Protein AF-A0A1W9S103-F1 (afdb_monomer_lite)

Structure (mmCIF, N/CA/C/O backbone):
data_AF-A0A1W9S103-F1
#
_entry.id   AF-A0A1W9S103-F1
#
loop_
_atom_site.group_PDB
_atom_site.id
_atom_site.type_symbol
_atom_site.label_atom_id
_atom_site.label_alt_id
_atom_site.label_comp_id
_atom_site.label_asym_id
_atom_site.label_entity_id
_atom_site.label_seq_id
_atom_site.pdbx_PDB_ins_code
_atom_site.Cartn_x
_atom_site.Cartn_y
_atom_site.Cartn_z
_atom_site.occupancy
_atom_site.B_iso_or_equiv
_atom_site.auth_seq_id
_atom_site.auth_comp_id
_atom_site.auth_asym_id
_atom_site.auth_atom_id
_atom_site.pdbx_PDB_model_num
ATOM 1 N N . MET A 1 1 ? 16.756 9.120 23.559 1.00 45.91 1 MET A N 1
ATOM 2 C CA . MET A 1 1 ? 15.365 9.630 23.546 1.00 45.91 1 MET A CA 1
ATOM 3 C C . MET A 1 1 ? 14.545 8.755 24.489 1.00 45.91 1 MET A C 1
ATOM 5 O O . MET A 1 1 ? 14.342 7.604 24.164 1.00 45.91 1 MET A O 1
ATOM 9 N N . GLY A 1 2 ? 14.109 9.092 25.696 1.00 43.94 2 GLY A N 1
ATOM 10 C CA . GLY A 1 2 ? 14.059 10.312 26.491 1.00 43.94 2 GLY A CA 1
ATOM 11 C C . GLY A 1 2 ? 12.878 10.099 27.448 1.00 43.94 2 GLY A C 1
ATOM 12 O O . GLY A 1 2 ? 11.744 10.370 27.070 1.00 43.94 2 GLY A O 1
ATOM 13 N N . PHE A 1 3 ? 13.138 9.539 28.637 1.00 45.25 3 PHE A N 1
ATOM 14 C CA . PHE A 1 3 ? 12.156 9.069 29.641 1.00 45.25 3 PHE A CA 1
ATOM 15 C C . PHE A 1 3 ? 11.082 10.122 30.010 1.00 45.25 3 PHE A C 1
ATOM 17 O O . PHE A 1 3 ? 9.990 9.783 30.454 1.00 45.25 3 PHE A O 1
ATOM 24 N N . LEU A 1 4 ? 11.368 11.401 29.742 1.00 44.69 4 LEU A N 1
ATOM 25 C CA . LEU A 1 4 ? 10.505 12.557 29.987 1.00 44.69 4 LEU A CA 1
ATOM 26 C C . LEU A 1 4 ? 9.361 12.739 28.966 1.00 44.69 4 LEU A C 1
ATOM 28 O O . LEU A 1 4 ? 8.343 13.324 29.323 1.00 44.69 4 LEU A O 1
ATOM 32 N N . LYS A 1 5 ? 9.447 12.196 27.736 1.00 49.16 5 LYS A N 1
ATOM 33 C CA . LYS A 1 5 ? 8.328 12.268 26.760 1.00 49.16 5 LYS A CA 1
ATOM 34 C C . LYS A 1 5 ? 7.116 11.442 27.226 1.00 49.16 5 LYS A C 1
ATOM 36 O O . LYS A 1 5 ? 5.982 11.764 26.896 1.00 49.16 5 LYS A O 1
ATOM 41 N N . LYS A 1 6 ? 7.365 10.415 28.049 1.00 51.16 6 LYS A N 1
ATOM 42 C CA .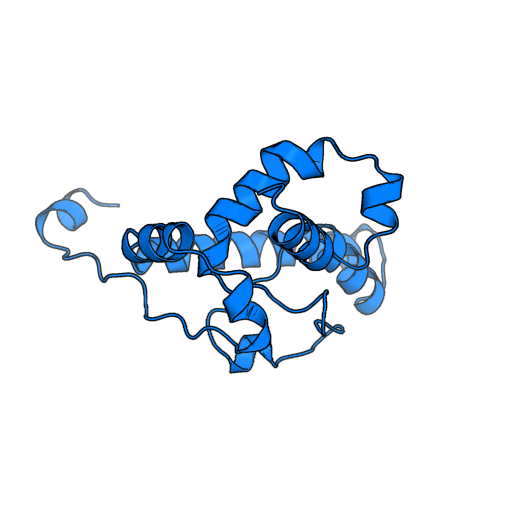 LYS A 1 6 ? 6.365 9.472 28.576 1.00 51.16 6 LYS A CA 1
ATOM 43 C C . LYS A 1 6 ? 5.535 10.033 29.744 1.00 51.16 6 LYS A C 1
ATOM 45 O O . LYS A 1 6 ? 4.508 9.455 30.067 1.00 51.16 6 LYS A O 1
ATOM 50 N N . LEU A 1 7 ? 5.981 11.126 30.375 1.00 48.38 7 LEU A N 1
ATOM 51 C CA . LEU A 1 7 ? 5.346 11.710 31.568 1.00 48.38 7 LEU A CA 1
ATOM 52 C C . LEU A 1 7 ? 4.464 12.936 31.274 1.00 48.38 7 LEU A C 1
ATOM 54 O O . LEU A 1 7 ? 3.566 13.214 32.058 1.00 48.38 7 LEU A O 1
ATOM 58 N N . PHE A 1 8 ? 4.687 13.648 30.162 1.00 55.09 8 PHE A N 1
ATOM 59 C CA . PHE A 1 8 ? 3.996 14.921 29.880 1.00 55.09 8 PHE A CA 1
ATOM 60 C C . PHE A 1 8 ? 3.566 15.130 28.421 1.00 55.09 8 PHE A C 1
ATOM 62 O O . PHE A 1 8 ? 2.962 16.151 28.106 1.00 55.09 8 PHE A O 1
ATOM 69 N N . GLY A 1 9 ? 3.859 14.199 27.510 1.00 54.31 9 GLY A N 1
ATOM 70 C CA . GLY A 1 9 ? 3.374 14.292 26.137 1.00 54.31 9 GLY A CA 1
ATOM 71 C C . GLY A 1 9 ? 2.013 13.626 26.012 1.00 54.31 9 GLY A C 1
ATOM 72 O O . GLY A 1 9 ? 1.948 12.402 25.938 1.00 54.31 9 GLY A O 1
ATOM 73 N N . THR A 1 10 ? 0.928 14.399 25.947 1.00 59.75 10 THR A N 1
ATOM 74 C CA . THR A 1 10 ? -0.302 13.896 25.330 1.00 59.75 10 THR A CA 1
ATOM 75 C C . THR A 1 10 ? 0.042 13.580 23.879 1.00 59.75 10 THR A C 1
ATOM 77 O O . THR A 1 10 ? 0.279 14.479 23.072 1.00 59.75 10 THR A O 1
ATOM 80 N N . SER A 1 11 ? 0.198 12.293 23.559 1.00 79.56 11 SER A N 1
ATOM 81 C CA . SER A 1 11 ? 0.489 11.903 22.184 1.00 79.56 11 SER A CA 1
ATOM 82 C C . SER A 1 11 ? -0.672 12.367 21.315 1.00 79.56 11 SER A C 1
ATOM 84 O O . SER A 1 11 ? -1.829 12.081 21.629 1.00 79.56 11 SER A O 1
ATOM 86 N N . GLN A 1 12 ? -0.381 13.149 20.276 1.00 91.25 12 GLN A N 1
ATOM 87 C CA . GLN A 1 12 ? -1.428 13.613 19.375 1.00 91.25 12 GLN A CA 1
ATOM 88 C C . GLN A 1 12 ? -2.058 12.386 18.707 1.00 91.25 12 GLN A C 1
ATOM 90 O O . GLN A 1 12 ? -1.310 11.506 18.269 1.00 91.25 12 GLN A O 1
ATOM 95 N N . PRO A 1 13 ? -3.396 12.294 18.639 1.00 93.44 13 PRO A N 1
ATOM 96 C CA . PRO A 1 13 ? -4.048 11.178 17.970 1.00 93.44 13 PRO A CA 1
ATOM 97 C C . PRO A 1 13 ? -3.682 11.157 16.484 1.00 93.44 13 PRO A C 1
ATOM 99 O O . PRO A 1 13 ? -3.235 12.167 15.924 1.00 93.44 13 PRO A O 1
ATOM 102 N N . ALA A 1 14 ? -3.874 10.006 15.842 1.00 93.62 14 ALA A N 1
ATOM 103 C CA . ALA A 1 14 ? -3.781 9.908 14.394 1.00 93.62 14 ALA A CA 1
ATOM 104 C C . ALA A 1 14 ? -4.660 10.979 13.718 1.00 93.62 14 ALA A C 1
ATOM 106 O O . ALA A 1 14 ? -5.747 11.304 14.210 1.00 93.62 14 ALA A O 1
ATOM 107 N N . PRO A 1 15 ? -4.203 11.562 12.598 1.00 93.56 15 PRO A N 1
ATOM 108 C CA . PRO A 1 15 ? -4.995 12.549 11.884 1.00 93.56 15 PRO A CA 1
ATOM 109 C C . PRO A 1 15 ? -6.272 11.907 11.331 1.00 93.56 15 PRO A C 1
ATOM 111 O O . PRO A 1 15 ? -6.308 10.712 11.030 1.00 93.56 15 PRO A O 1
ATOM 114 N N . ASN A 1 16 ? -7.315 12.718 11.147 1.00 92.75 16 ASN A N 1
ATOM 115 C CA . ASN A 1 16 ? -8.491 12.276 10.406 1.00 92.75 16 ASN A CA 1
ATOM 116 C C . ASN A 1 16 ? -8.073 11.920 8.972 1.00 92.75 16 ASN A C 1
ATOM 118 O O . ASN A 1 16 ? -7.461 12.742 8.285 1.00 92.75 16 ASN A O 1
ATOM 122 N N . LEU A 1 17 ? -8.392 10.702 8.539 1.00 92.44 17 LEU A N 1
ATOM 123 C CA . LEU A 1 17 ? -8.002 10.192 7.236 1.00 92.44 17 LEU A CA 1
ATOM 124 C C . LEU A 1 17 ? -9.212 10.183 6.295 1.00 92.44 17 LEU A C 1
ATOM 126 O O . LEU A 1 17 ? -10.122 9.372 6.480 1.00 92.44 17 LEU A O 1
ATOM 130 N N . PRO A 1 18 ? -9.254 11.057 5.273 1.00 95.12 18 PRO A N 1
ATOM 131 C CA . PRO A 1 18 ? -10.342 11.030 4.309 1.00 95.12 18 PRO A CA 1
ATOM 132 C C . PRO A 1 18 ? -10.289 9.732 3.495 1.00 95.12 18 PRO A C 1
ATOM 134 O O . PRO A 1 18 ? -9.227 9.329 3.024 1.00 95.12 18 PRO A O 1
ATOM 137 N N . ILE A 1 19 ? -11.438 9.089 3.293 1.00 96.81 19 ILE A N 1
ATOM 138 C CA . ILE A 1 19 ? -11.553 7.874 2.476 1.00 96.81 19 ILE A CA 1
ATOM 139 C C . ILE A 1 19 ? -12.196 8.248 1.141 1.00 96.81 19 ILE A C 1
ATOM 141 O O . ILE A 1 19 ? -13.289 8.820 1.112 1.00 96.81 19 ILE A O 1
ATOM 145 N N . HIS A 1 20 ? -11.515 7.932 0.039 1.00 96.81 20 HIS A N 1
ATOM 146 C CA . HIS A 1 20 ? -12.029 8.158 -1.304 1.00 96.81 20 HIS A CA 1
ATOM 147 C C . HIS A 1 20 ? -13.275 7.283 -1.534 1.00 96.81 20 HIS A C 1
ATOM 149 O O . HIS A 1 20 ? -13.302 6.152 -1.042 1.00 96.81 20 HIS A O 1
ATOM 155 N N . PRO A 1 21 ? -14.316 7.760 -2.247 1.00 95.7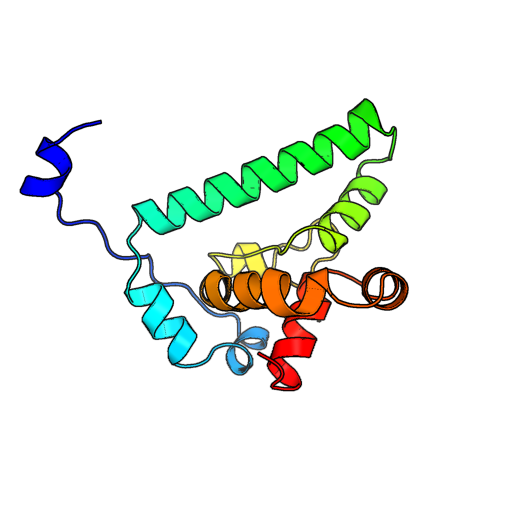5 21 PRO A N 1
ATOM 156 C CA . PRO A 1 21 ? -15.546 6.997 -2.476 1.00 95.75 21 PRO A CA 1
ATOM 157 C C . PRO A 1 21 ? -15.322 5.551 -2.942 1.00 95.75 21 PRO A C 1
ATOM 159 O O . PRO A 1 21 ? -15.905 4.645 -2.352 1.00 95.75 21 PRO A O 1
ATOM 162 N N . ASP A 1 22 ? -14.414 5.336 -3.897 1.00 94.88 22 ASP A N 1
ATOM 163 C CA . ASP A 1 22 ? -14.066 4.007 -4.437 1.00 94.88 22 ASP A CA 1
ATOM 164 C C . ASP A 1 22 ? -13.451 3.045 -3.410 1.00 94.88 22 ASP A C 1
ATOM 166 O O . ASP A 1 22 ? -13.421 1.836 -3.621 1.00 94.88 22 ASP A O 1
ATOM 170 N N . ASP A 1 23 ? -12.924 3.574 -2.305 1.00 96.50 23 ASP A N 1
ATOM 171 C CA . ASP A 1 23 ? -12.231 2.794 -1.282 1.00 96.50 23 ASP A CA 1
ATOM 172 C C . ASP A 1 23 ? -13.113 2.544 -0.050 1.00 96.50 23 ASP A C 1
ATOM 174 O O . ASP A 1 23 ? -12.731 1.776 0.834 1.00 96.50 23 ASP A O 1
ATOM 178 N N . LYS A 1 24 ? -14.314 3.143 0.017 1.00 96.12 24 LYS A N 1
ATOM 179 C CA . LYS A 1 24 ? -15.222 3.009 1.169 1.00 96.12 24 LYS A CA 1
ATOM 180 C C . LYS A 1 24 ? -15.610 1.562 1.445 1.00 96.12 24 LYS A C 1
ATOM 182 O O . LYS A 1 24 ? -15.616 1.153 2.598 1.00 96.12 24 LYS A O 1
ATOM 187 N N . GLU A 1 25 ? -15.897 0.790 0.399 1.00 95.50 25 GLU A N 1
ATOM 188 C CA . GLU A 1 25 ? -16.267 -0.627 0.523 1.00 95.50 25 GLU A CA 1
ATOM 189 C C . GLU A 1 25 ? -15.133 -1.502 1.073 1.00 95.50 25 GLU A C 1
ATOM 191 O O . GLU A 1 25 ? -15.378 -2.583 1.607 1.00 95.50 25 GLU A O 1
ATOM 196 N N . LEU A 1 26 ? -13.885 -1.041 0.952 1.00 96.81 26 LEU A N 1
ATOM 197 C CA . LEU A 1 26 ? -12.733 -1.771 1.456 1.00 96.81 26 LEU A CA 1
ATOM 198 C C . LEU A 1 26 ? -12.584 -1.584 2.962 1.00 96.81 26 LEU A C 1
ATOM 200 O O . LEU A 1 26 ? -12.062 -2.471 3.626 1.00 96.81 26 LEU A O 1
ATOM 204 N N . VAL A 1 27 ? -13.009 -0.453 3.519 1.00 97.38 27 VAL A N 1
ATOM 205 C CA . VAL A 1 27 ? -12.766 -0.115 4.925 1.00 97.38 27 VAL A CA 1
ATOM 206 C C . VAL A 1 27 ? -13.850 -0.723 5.813 1.00 97.38 27 VAL A C 1
ATOM 208 O O . VAL A 1 27 ? -15.042 -0.522 5.605 1.00 97.38 27 VAL A O 1
ATOM 211 N N . LYS A 1 28 ? -13.425 -1.468 6.834 1.00 96.56 28 LYS A N 1
ATOM 212 C CA . LYS A 1 28 ? -14.291 -2.059 7.859 1.00 96.56 28 LYS A CA 1
ATOM 213 C C . LYS A 1 28 ? -14.077 -1.346 9.192 1.00 96.56 28 LYS A C 1
ATOM 215 O O . LYS A 1 28 ? -13.029 -0.756 9.440 1.00 96.56 28 LYS A O 1
ATOM 220 N N . GLU A 1 29 ? -15.027 -1.524 10.104 1.00 96.94 29 GLU A N 1
ATOM 221 C CA . GLU A 1 29 ? -14.961 -1.012 11.482 1.00 96.94 29 GLU A CA 1
ATOM 222 C C . GLU A 1 29 ? -13.660 -1.393 12.212 1.00 96.94 29 GLU A C 1
ATOM 224 O O . GLU A 1 29 ? -13.117 -0.639 13.012 1.00 96.94 29 GLU A O 1
ATOM 229 N N . TYR A 1 30 ? -13.125 -2.579 11.919 1.00 95.69 30 TYR A N 1
ATOM 230 C CA . TYR A 1 30 ? -11.832 -3.007 12.443 1.00 95.69 30 TYR A CA 1
ATOM 231 C C . TYR A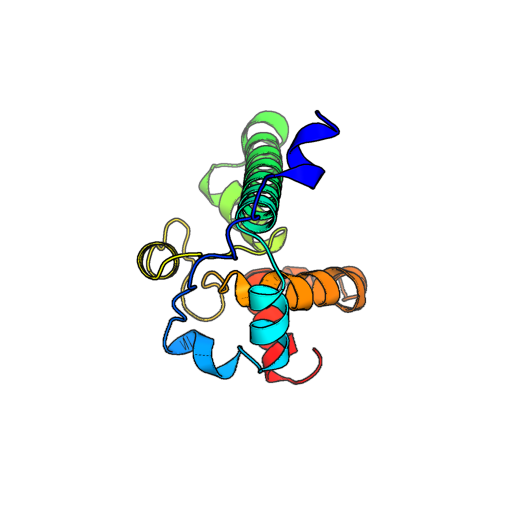 1 30 ? -10.685 -2.060 12.048 1.00 95.69 30 TYR A C 1
ATOM 233 O O . TYR A 1 30 ? -9.858 -1.735 12.895 1.00 95.69 30 TYR A O 1
ATOM 241 N N . ASP A 1 31 ? -10.645 -1.621 10.788 1.00 97.81 31 ASP A N 1
ATOM 242 C CA . ASP A 1 31 ? -9.579 -0.760 10.270 1.00 97.81 31 ASP A CA 1
ATOM 243 C C . ASP A 1 31 ? -9.676 0.643 10.890 1.00 97.81 31 ASP A C 1
ATOM 245 O O . ASP A 1 31 ? -8.661 1.233 11.254 1.00 97.81 31 ASP A O 1
ATOM 249 N N . ILE A 1 32 ? -10.908 1.133 11.084 1.00 96.88 32 ILE A N 1
ATOM 250 C CA . ILE A 1 32 ? -11.204 2.400 11.770 1.00 96.88 32 ILE A CA 1
ATOM 251 C C . ILE A 1 32 ? -10.671 2.365 13.199 1.00 96.88 32 ILE A C 1
ATOM 253 O O . ILE A 1 32 ? -9.835 3.190 13.557 1.00 96.88 32 ILE A O 1
ATOM 257 N N . ARG A 1 33 ? -11.051 1.351 13.983 1.00 97.19 33 ARG A N 1
ATOM 258 C CA . ARG A 1 33 ? -10.578 1.216 15.369 1.00 97.19 33 ARG A CA 1
ATOM 259 C C . ARG A 1 33 ? -9.067 1.047 15.470 1.00 97.19 3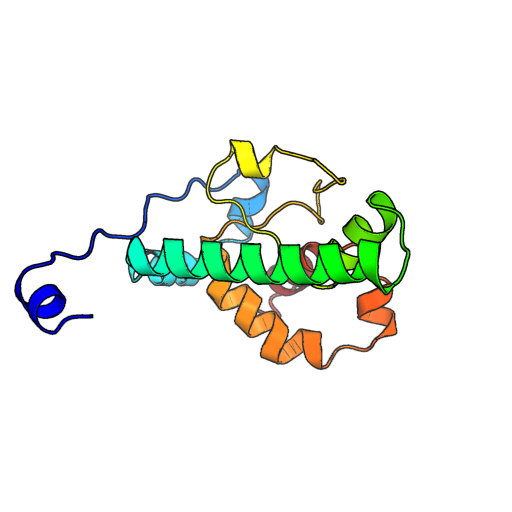3 ARG A C 1
ATOM 261 O O . ARG A 1 33 ? -8.458 1.535 16.419 1.00 97.19 33 ARG A O 1
ATOM 268 N N . TRP A 1 34 ? -8.451 0.351 14.513 1.00 97.06 34 TRP A N 1
ATOM 269 C CA . TRP A 1 34 ? -6.996 0.258 14.458 1.00 97.06 34 TRP A CA 1
ATOM 270 C C . TRP A 1 34 ? -6.368 1.638 14.249 1.00 97.06 34 TRP A C 1
ATOM 272 O O . TRP A 1 34 ? -5.480 2.008 15.011 1.00 97.06 34 TRP A O 1
ATOM 282 N N . TRP A 1 35 ? -6.852 2.422 13.287 1.00 97.00 35 TRP A N 1
ATOM 283 C CA . TRP A 1 35 ? -6.336 3.766 13.031 1.00 97.00 35 TRP A CA 1
ATOM 284 C C . TRP A 1 35 ? -6.540 4.720 14.208 1.00 97.00 35 TRP A C 1
ATOM 286 O O . TRP A 1 35 ? -5.612 5.425 14.592 1.00 97.00 35 TRP A O 1
ATOM 296 N N . GLU A 1 36 ? -7.715 4.696 14.834 1.00 95.44 36 GLU A N 1
ATOM 297 C CA . GLU A 1 36 ? -8.021 5.497 16.027 1.00 95.44 36 GLU A CA 1
ATOM 298 C C . GLU A 1 36 ? -7.138 5.144 17.230 1.00 95.44 36 GLU A C 1
ATOM 300 O O . GLU A 1 36 ? -6.927 5.978 18.109 1.00 95.44 36 GLU A O 1
ATOM 305 N N . SER A 1 37 ? -6.592 3.925 17.267 1.00 95.94 37 SER A N 1
ATOM 306 C CA . SER A 1 37 ? -5.642 3.513 18.303 1.00 95.94 37 SER A CA 1
ATOM 307 C C . SER A 1 37 ? -4.227 4.069 18.104 1.00 95.94 37 SER A C 1
ATOM 309 O O . SER A 1 37 ? -3.404 3.969 19.016 1.00 95.94 37 SER A O 1
ATOM 311 N N . LEU A 1 38 ? -3.930 4.643 16.933 1.00 95.81 38 LEU A N 1
ATOM 312 C CA . LEU A 1 38 ? -2.611 5.170 16.597 1.00 95.81 38 LEU A CA 1
ATOM 313 C C . LEU A 1 38 ? -2.434 6.622 17.034 1.00 95.81 38 LEU A C 1
ATOM 315 O O . LEU A 1 38 ? -3.374 7.410 17.159 1.00 95.81 38 LEU A O 1
ATOM 319 N N . THR A 1 39 ? -1.170 6.999 17.173 1.00 95.62 39 THR A N 1
ATOM 320 C CA . THR A 1 39 ? -0.753 8.383 17.373 1.00 95.62 39 THR A CA 1
ATOM 321 C C . THR A 1 39 ? -0.207 8.989 16.081 1.00 95.62 39 THR A C 1
ATOM 323 O O . THR A 1 39 ? 0.159 8.284 15.136 1.00 95.62 39 THR A O 1
ATOM 326 N N . LEU A 1 40 ? -0.100 10.317 16.028 1.00 94.00 40 LEU A N 1
ATOM 327 C CA . LEU A 1 40 ? 0.547 11.014 14.917 1.00 94.00 40 LEU A CA 1
ATOM 328 C C . LEU A 1 40 ? 2.005 10.565 14.729 1.00 94.00 40 LEU A C 1
ATOM 330 O O . LEU A 1 40 ? 2.476 10.484 13.596 1.00 94.00 40 LEU A O 1
ATOM 334 N N . ASP A 1 41 ? 2.717 10.276 15.821 1.00 94.75 41 ASP A N 1
ATOM 335 C CA . ASP A 1 41 ? 4.100 9.792 15.763 1.00 94.75 41 ASP A CA 1
ATOM 336 C C . ASP A 1 41 ? 4.169 8.392 15.126 1.00 94.75 41 ASP A C 1
ATOM 338 O O . ASP A 1 41 ? 5.043 8.159 14.290 1.00 94.75 41 ASP A O 1
ATOM 342 N N . ASP A 1 42 ? 3.216 7.500 15.429 1.00 94.94 42 ASP A N 1
ATOM 343 C CA . ASP A 1 42 ? 3.115 6.186 14.771 1.00 94.94 42 ASP A CA 1
ATOM 344 C C . ASP A 1 42 ? 2.857 6.343 13.268 1.00 94.94 42 ASP A C 1
ATOM 346 O O . ASP A 1 42 ? 3.523 5.717 12.443 1.00 94.94 42 ASP A O 1
ATOM 350 N N . CYS A 1 43 ? 1.933 7.237 12.899 1.00 94.81 43 CYS A N 1
ATOM 351 C CA . CYS A 1 43 ? 1.603 7.513 11.500 1.00 94.81 43 CYS A CA 1
ATOM 352 C C . CYS A 1 43 ? 2.822 8.028 10.720 1.00 94.81 43 CYS A C 1
ATOM 354 O O . CYS A 1 43 ? 3.110 7.539 9.628 1.00 94.81 43 CYS A O 1
ATOM 356 N N . LYS A 1 44 ? 3.579 8.969 11.301 1.00 94.50 44 LYS A N 1
ATOM 357 C CA . LYS A 1 44 ? 4.819 9.492 10.706 1.00 94.50 44 LYS A CA 1
ATOM 358 C C . LYS A 1 44 ? 5.888 8.414 10.570 1.00 94.50 44 LYS A C 1
ATOM 360 O O . LYS A 1 44 ? 6.571 8.366 9.551 1.00 94.50 44 LYS A O 1
ATOM 365 N N . ALA A 1 45 ? 6.033 7.550 11.575 1.00 95.38 45 ALA A N 1
ATOM 366 C CA . ALA A 1 45 ? 6.992 6.453 11.528 1.00 95.38 45 ALA A CA 1
ATOM 367 C C . ALA A 1 45 ? 6.655 5.459 10.405 1.00 95.38 45 ALA A C 1
ATOM 369 O O . ALA A 1 45 ? 7.548 5.051 9.661 1.00 95.38 45 ALA A O 1
ATOM 370 N N . PHE A 1 46 ? 5.374 5.119 10.235 1.00 95.44 46 PHE A N 1
ATOM 371 C CA . PHE A 1 46 ? 4.909 4.273 9.137 1.00 95.44 46 PHE A CA 1
ATOM 372 C C . PHE A 1 46 ? 5.168 4.890 7.765 1.00 95.44 46 PHE A C 1
ATOM 374 O O . PHE A 1 46 ? 5.721 4.215 6.899 1.00 95.44 46 PHE A O 1
ATOM 381 N N . GLU A 1 47 ? 4.817 6.162 7.580 1.00 94.25 47 GLU A N 1
ATOM 382 C CA . GLU A 1 47 ? 5.048 6.866 6.317 1.00 94.25 47 GLU A CA 1
ATOM 383 C C . GLU A 1 47 ? 6.540 6.965 5.986 1.00 94.25 47 GLU A C 1
ATOM 385 O O . GLU A 1 47 ? 6.953 6.690 4.859 1.00 94.25 47 GLU A O 1
ATOM 390 N N . GLN A 1 48 ? 7.374 7.292 6.975 1.00 95.75 48 GLN A N 1
ATOM 391 C CA . GLN A 1 48 ? 8.819 7.353 6.789 1.00 95.75 48 GLN A CA 1
ATOM 392 C C . GLN A 1 48 ? 9.397 5.989 6.398 1.00 95.75 48 GLN A C 1
ATOM 394 O O . GLN A 1 48 ? 10.209 5.916 5.476 1.00 95.75 48 GLN A O 1
ATOM 399 N N . GLN A 1 49 ? 8.986 4.914 7.074 1.00 95.69 49 GLN A N 1
ATOM 400 C CA . GLN A 1 49 ? 9.456 3.565 6.767 1.00 95.69 49 GLN A CA 1
ATOM 401 C C . GLN A 1 49 ? 9.081 3.148 5.340 1.00 95.69 49 GLN A C 1
ATOM 403 O O . GLN A 1 49 ? 9.940 2.644 4.613 1.00 95.69 49 GLN A O 1
ATOM 408 N N . ASP A 1 50 ? 7.829 3.376 4.936 1.00 94.81 50 ASP A N 1
ATOM 409 C CA . ASP A 1 50 ? 7.350 3.031 3.597 1.00 94.81 50 ASP A CA 1
ATOM 410 C C . ASP A 1 50 ? 8.108 3.825 2.524 1.00 94.81 50 ASP A C 1
ATOM 412 O O . ASP A 1 50 ? 8.617 3.236 1.570 1.00 94.81 50 ASP A O 1
ATOM 416 N N . ASN A 1 51 ? 8.268 5.139 2.716 1.00 94.12 51 ASN A N 1
ATOM 417 C CA . ASN A 1 51 ? 8.979 6.005 1.774 1.00 94.12 51 ASN A CA 1
ATOM 418 C C . ASN A 1 51 ? 10.455 5.612 1.626 1.00 94.12 51 ASN A C 1
ATOM 420 O O . ASN A 1 51 ? 10.968 5.561 0.508 1.00 94.12 51 ASN A O 1
ATOM 424 N N . VAL A 1 52 ? 11.142 5.305 2.732 1.00 97.38 52 VAL A N 1
ATOM 425 C CA . VAL A 1 52 ? 12.549 4.873 2.698 1.00 97.38 52 VAL A CA 1
ATOM 426 C C . VAL A 1 52 ? 12.689 3.534 1.977 1.00 97.38 52 VAL A C 1
ATOM 428 O O . VAL A 1 52 ? 13.549 3.407 1.110 1.00 97.38 52 VAL A O 1
ATOM 431 N N . ALA A 1 53 ? 11.841 2.549 2.290 1.00 95.94 53 ALA A N 1
ATOM 432 C CA . ALA A 1 53 ? 11.892 1.237 1.645 1.00 95.94 53 ALA A CA 1
ATOM 433 C C . ALA A 1 53 ? 11.607 1.327 0.136 1.00 95.94 53 ALA A C 1
ATOM 435 O O . ALA A 1 53 ? 12.317 0.725 -0.673 1.00 95.94 53 ALA A O 1
ATOM 436 N N . GLN A 1 54 ? 10.606 2.124 -0.248 1.00 95.31 54 GLN A N 1
ATOM 437 C CA . GLN A 1 54 ? 10.249 2.335 -1.648 1.00 95.31 54 GLN A CA 1
ATOM 438 C C . GLN A 1 54 ? 11.356 3.062 -2.416 1.00 95.31 54 GLN A C 1
ATOM 440 O O . GLN A 1 54 ? 11.721 2.627 -3.508 1.00 95.31 54 GLN A O 1
ATOM 445 N N . MET A 1 55 ? 11.918 4.131 -1.842 1.00 95.81 55 MET A N 1
ATOM 446 C CA . MET A 1 55 ? 13.020 4.875 -2.454 1.00 95.81 55 MET A CA 1
ATOM 447 C C . MET A 1 55 ? 14.265 3.999 -2.604 1.00 95.81 55 MET A C 1
ATOM 449 O O . MET A 1 55 ? 14.861 3.977 -3.675 1.00 95.81 55 MET A O 1
ATOM 453 N N . ALA A 1 56 ? 14.624 3.230 -1.572 1.00 97.88 56 ALA A N 1
ATOM 454 C CA . ALA A 1 56 ? 15.778 2.338 -1.618 1.00 97.88 56 ALA A CA 1
ATOM 455 C C . ALA A 1 56 ? 15.646 1.294 -2.738 1.00 97.88 56 ALA A C 1
ATOM 457 O O . ALA A 1 56 ? 16.582 1.102 -3.512 1.00 97.88 56 ALA A O 1
ATOM 458 N N . LEU A 1 57 ? 14.474 0.658 -2.877 1.00 97.06 57 LEU A N 1
ATOM 459 C CA . LEU A 1 57 ? 14.249 -0.283 -3.976 1.00 97.06 57 LEU A CA 1
ATOM 460 C C . LEU A 1 57 ? 14.263 0.422 -5.339 1.00 97.06 57 LEU A C 1
ATOM 462 O O . LEU A 1 57 ? 14.826 -0.113 -6.290 1.00 97.06 57 LEU A O 1
ATOM 466 N N . PHE A 1 58 ? 13.666 1.609 -5.450 1.00 96.38 58 PHE A N 1
ATOM 467 C CA . PHE A 1 58 ? 13.673 2.370 -6.698 1.00 96.38 58 PHE A CA 1
ATOM 468 C C . PHE A 1 58 ? 15.095 2.733 -7.142 1.00 96.38 58 PHE A C 1
ATOM 470 O O . PHE A 1 58 ? 15.450 2.492 -8.293 1.00 96.38 58 PHE A O 1
ATOM 477 N N . MET A 1 59 ? 15.913 3.258 -6.224 1.00 97.81 59 MET A N 1
ATOM 478 C CA . MET A 1 59 ? 17.314 3.590 -6.487 1.00 97.81 59 MET A CA 1
ATOM 479 C C . MET A 1 59 ? 18.098 2.354 -6.910 1.00 97.81 59 MET A C 1
ATOM 481 O O . MET A 1 59 ? 18.743 2.392 -7.950 1.00 97.81 59 MET A O 1
ATOM 485 N N . LYS A 1 60 ? 17.959 1.231 -6.193 1.00 98.19 60 LYS A N 1
ATOM 486 C CA . LYS A 1 60 ? 18.588 -0.037 -6.582 1.00 98.19 60 LYS A CA 1
ATOM 487 C C . LYS A 1 60 ? 18.226 -0.437 -8.019 1.00 98.19 60 LYS A C 1
ATOM 489 O O . LYS A 1 60 ? 19.102 -0.758 -8.815 1.00 98.19 60 LYS A O 1
ATOM 494 N N . LEU A 1 61 ? 16.938 -0.399 -8.364 1.00 97.75 61 LEU A N 1
ATOM 495 C CA . LEU A 1 61 ? 16.460 -0.795 -9.691 1.00 97.75 61 LEU A CA 1
ATOM 496 C C . LEU A 1 61 ? 17.040 0.088 -10.809 1.00 97.75 61 LEU A C 1
ATOM 498 O O . LEU A 1 61 ? 17.323 -0.414 -11.893 1.00 97.75 61 LEU A O 1
ATOM 502 N N . VAL A 1 62 ? 17.205 1.389 -10.563 1.00 97.62 62 VAL A N 1
ATOM 503 C CA . VAL A 1 62 ? 17.713 2.338 -11.565 1.00 97.62 62 VAL A CA 1
ATOM 504 C C . VAL A 1 62 ? 19.241 2.343 -11.625 1.00 97.62 62 VAL A C 1
ATOM 506 O O . VAL A 1 62 ? 19.813 2.249 -12.707 1.00 97.62 62 VAL A O 1
ATOM 509 N N . GLU A 1 63 ? 19.901 2.478 -10.478 1.00 97.94 63 GLU A N 1
ATOM 510 C CA . GLU A 1 63 ? 21.341 2.734 -10.380 1.00 97.94 63 GLU A CA 1
ATOM 511 C C . GLU A 1 63 ? 22.170 1.447 -10.424 1.00 97.94 63 GLU A C 1
ATOM 513 O O . GLU A 1 63 ? 23.234 1.434 -11.039 1.00 97.94 63 GLU A O 1
ATOM 518 N N . GLU A 1 64 ? 21.686 0.362 -9.809 1.00 97.06 64 GLU A N 1
ATOM 519 C CA . GLU A 1 64 ? 22.413 -0.913 -9.745 1.00 97.06 64 GLU A CA 1
ATOM 520 C C . GLU A 1 64 ? 21.942 -1.896 -10.821 1.00 97.06 64 GLU A C 1
ATOM 522 O O . GLU A 1 64 ? 22.761 -2.476 -11.531 1.00 97.06 64 GLU A O 1
ATOM 527 N N . ASP A 1 65 ? 20.624 -2.075 -10.969 1.00 97.62 65 ASP A N 1
ATOM 528 C CA . ASP A 1 65 ? 20.059 -3.048 -11.915 1.00 97.62 65 ASP A CA 1
ATOM 529 C C . ASP A 1 65 ? 19.908 -2.471 -13.346 1.00 97.62 65 ASP A C 1
ATOM 531 O O . AS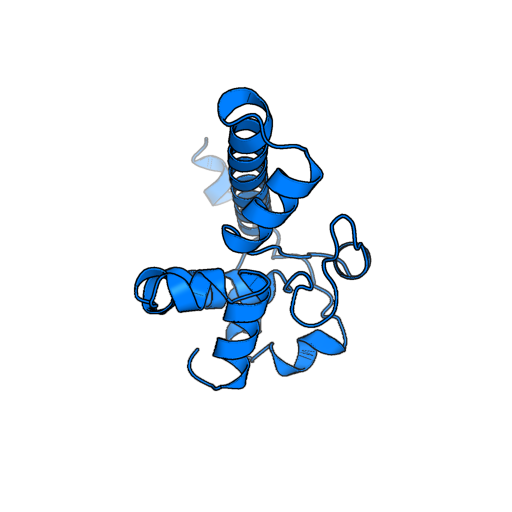P A 1 65 ? 19.608 -3.209 -14.287 1.00 97.62 65 ASP A O 1
ATOM 535 N N . GLY A 1 66 ? 20.125 -1.160 -13.531 1.00 97.75 66 GLY A N 1
ATOM 536 C CA . GLY A 1 66 ? 20.160 -0.493 -14.839 1.00 97.75 66 GLY A CA 1
ATOM 537 C C . GLY A 1 66 ? 18.803 -0.319 -15.533 1.00 97.75 66 GLY A C 1
ATOM 538 O O . GLY A 1 66 ? 18.758 -0.097 -16.746 1.00 97.75 66 GLY A O 1
ATOM 539 N N . PHE A 1 67 ? 17.684 -0.432 -14.809 1.00 97.69 67 PHE A N 1
ATOM 540 C CA . PHE A 1 67 ? 16.354 -0.219 -15.384 1.00 97.69 67 PHE A CA 1
ATOM 541 C C . PHE A 1 67 ? 16.072 1.266 -15.653 1.00 97.69 67 PHE A C 1
ATOM 543 O O . PHE A 1 67 ? 16.549 2.158 -14.951 1.00 97.69 67 PHE A O 1
ATOM 550 N N . SER A 1 68 ? 15.210 1.545 -16.639 1.00 96.19 68 SER A N 1
ATOM 551 C CA . SER A 1 68 ? 14.646 2.892 -16.789 1.00 96.19 68 SER A CA 1
ATOM 552 C C . SER A 1 68 ? 13.770 3.240 -15.581 1.00 96.19 68 SER A C 1
ATOM 554 O O . SER A 1 68 ? 13.248 2.356 -14.896 1.00 96.19 68 SER A O 1
ATOM 556 N N . LYS A 1 69 ? 13.549 4.536 -15.336 1.00 92.88 69 LYS A N 1
ATOM 557 C CA . LYS A 1 69 ? 12.694 5.000 -14.232 1.00 92.88 69 LYS A CA 1
ATOM 558 C C . LYS A 1 69 ? 11.273 4.440 -14.332 1.00 92.88 69 LYS A C 1
ATOM 560 O O . LYS A 1 69 ? 10.675 4.085 -13.321 1.00 92.88 69 LYS A O 1
ATOM 565 N N . GLU A 1 70 ? 10.743 4.321 -15.544 1.00 91.50 70 GLU A N 1
ATOM 566 C CA . GLU A 1 70 ? 9.407 3.793 -15.821 1.00 91.50 70 GLU A CA 1
ATOM 567 C C . GLU A 1 70 ? 9.317 2.294 -15.512 1.00 91.50 70 GLU A C 1
ATOM 569 O O . GLU A 1 70 ? 8.335 1.835 -14.926 1.00 91.50 70 GLU A O 1
ATOM 574 N N . GLU A 1 71 ? 10.340 1.520 -15.877 1.00 92.88 71 GLU A N 1
ATOM 575 C CA . GLU A 1 71 ? 10.394 0.085 -15.587 1.00 92.88 71 GLU A CA 1
ATOM 576 C C . GLU A 1 71 ? 10.630 -0.180 -14.092 1.00 92.88 71 GLU A C 1
ATOM 578 O O . GLU A 1 71 ? 9.950 -1.016 -13.489 1.00 92.88 71 GLU A O 1
ATOM 583 N N . ALA A 1 72 ? 11.513 0.595 -13.457 1.00 94.38 72 ALA A N 1
ATOM 584 C CA . ALA A 1 72 ? 11.726 0.560 -12.014 1.00 94.38 72 ALA A CA 1
ATOM 585 C C . ALA A 1 72 ? 10.430 0.870 -11.247 1.00 94.38 72 ALA A C 1
ATOM 587 O O . ALA A 1 72 ? 10.065 0.147 -10.320 1.00 94.38 72 ALA A O 1
ATOM 588 N N . ALA A 1 73 ? 9.673 1.879 -11.682 1.00 91.06 73 ALA A N 1
ATOM 589 C CA . ALA A 1 73 ? 8.365 2.206 -11.129 1.00 91.06 73 ALA A CA 1
ATOM 590 C C . ALA A 1 73 ? 7.357 1.050 -11.244 1.00 91.06 73 ALA A C 1
ATOM 592 O O . ALA A 1 73 ? 6.668 0.729 -10.275 1.00 91.06 73 ALA A O 1
ATOM 593 N N . LYS A 1 74 ? 7.271 0.383 -12.403 1.00 90.75 74 LYS A N 1
ATOM 594 C CA . LYS A 1 74 ? 6.400 -0.796 -12.577 1.00 90.75 74 LYS A CA 1
ATOM 595 C C . LYS A 1 74 ? 6.769 -1.920 -11.608 1.00 90.75 74 LYS A C 1
ATOM 597 O O . LYS A 1 74 ? 5.886 -2.493 -10.973 1.00 90.75 74 LYS A O 1
ATOM 602 N N . ARG A 1 75 ? 8.062 -2.204 -11.446 1.00 92.19 75 ARG A N 1
ATOM 603 C CA . ARG A 1 75 ? 8.565 -3.234 -10.518 1.00 92.19 75 ARG A CA 1
ATOM 604 C C . ARG A 1 75 ? 8.325 -2.872 -9.058 1.00 92.19 75 ARG A C 1
ATOM 606 O O . ARG A 1 75 ? 7.950 -3.730 -8.257 1.00 92.19 75 ARG A O 1
ATOM 613 N N . LEU A 1 76 ? 8.474 -1.594 -8.724 1.00 93.12 76 LEU A N 1
ATOM 614 C CA . LEU A 1 76 ? 8.205 -1.074 -7.393 1.00 93.12 76 LEU A CA 1
ATOM 615 C C . LEU A 1 76 ? 6.735 -1.285 -6.998 1.00 93.12 76 LEU A C 1
ATOM 617 O O . LEU A 1 76 ? 6.472 -1.792 -5.908 1.00 93.12 76 LEU A O 1
ATOM 621 N N . ARG A 1 77 ? 5.787 -1.007 -7.908 1.00 92.12 77 ARG A N 1
ATOM 622 C CA . ARG A 1 77 ? 4.341 -1.243 -7.704 1.00 92.12 77 ARG A CA 1
ATOM 623 C C . ARG A 1 77 ? 3.978 -2.705 -7.461 1.00 92.12 77 ARG A C 1
ATOM 625 O O . ARG A 1 77 ? 2.997 -2.984 -6.778 1.00 92.12 77 ARG A O 1
ATOM 632 N N . LYS A 1 78 ? 4.760 -3.644 -7.994 1.00 91.31 78 LYS A N 1
ATOM 633 C CA . LYS A 1 78 ? 4.584 -5.081 -7.733 1.00 91.31 78 LYS A CA 1
ATOM 634 C C . LYS A 1 78 ? 5.228 -5.546 -6.429 1.00 91.31 78 LYS A C 1
ATOM 636 O O . LYS A 1 78 ? 4.923 -6.636 -5.966 1.00 91.31 78 LYS A O 1
ATOM 641 N N . SER A 1 79 ? 6.098 -4.735 -5.831 1.00 91.25 79 SER A N 1
ATOM 642 C CA . SER A 1 79 ? 6.871 -5.113 -4.642 1.00 91.25 79 SER A CA 1
ATOM 643 C C . SER A 1 79 ? 6.362 -4.459 -3.356 1.00 91.25 79 SER A C 1
ATOM 645 O O . SER A 1 79 ? 6.514 -5.033 -2.281 1.00 91.25 79 SER A O 1
ATOM 647 N N . HIS A 1 80 ? 5.755 -3.274 -3.452 1.00 93.88 80 HIS A N 1
ATOM 648 C CA . HIS A 1 80 ? 5.306 -2.485 -2.305 1.00 93.88 80 HIS A CA 1
ATOM 649 C C . HIS A 1 80 ? 3.841 -2.080 -2.430 1.00 93.88 80 HIS A C 1
ATOM 651 O O . HIS A 1 80 ? 3.343 -1.832 -3.526 1.00 93.88 80 HIS A O 1
ATOM 657 N N . ILE A 1 81 ? 3.178 -1.970 -1.278 1.00 95.50 81 ILE A N 1
ATOM 658 C CA . ILE A 1 81 ? 1.858 -1.349 -1.180 1.00 95.50 81 ILE A CA 1
ATOM 659 C C . ILE A 1 81 ? 2.044 0.165 -1.119 1.00 95.50 81 ILE A C 1
ATOM 661 O O . ILE A 1 81 ? 2.861 0.661 -0.341 1.00 95.50 81 ILE A O 1
ATOM 665 N N . PHE A 1 82 ? 1.260 0.886 -1.912 1.00 95.31 82 PHE A N 1
ATOM 666 C CA . PHE A 1 82 ? 1.226 2.344 -1.909 1.00 95.31 82 PHE A CA 1
ATOM 667 C C . PHE A 1 82 ? -0.004 2.842 -1.174 1.00 95.31 82 PHE A C 1
ATOM 669 O O . PHE A 1 82 ? -1.120 2.418 -1.489 1.00 95.31 82 PHE A O 1
ATOM 676 N N . TYR A 1 83 ? 0.206 3.769 -0.242 1.00 95.75 83 TYR A N 1
ATOM 677 C CA . TYR A 1 83 ? -0.852 4.349 0.571 1.00 95.75 83 TYR A CA 1
ATOM 678 C C . TYR A 1 83 ? -1.065 5.836 0.278 1.00 95.75 83 TYR A C 1
ATOM 680 O O . TYR A 1 83 ? -0.172 6.517 -0.225 1.00 95.75 83 TYR A O 1
ATOM 688 N N . TYR A 1 84 ? -2.245 6.346 0.619 1.00 95.12 84 TYR A N 1
ATOM 689 C CA . TYR A 1 84 ? -2.539 7.773 0.651 1.00 95.12 84 TYR A CA 1
ATOM 690 C C . TYR A 1 84 ? -3.046 8.192 2.037 1.00 95.12 84 TYR A C 1
ATOM 692 O O . TYR A 1 84 ? -3.751 7.442 2.719 1.00 95.12 84 TYR A O 1
ATOM 700 N N . GLY A 1 85 ? -2.682 9.408 2.447 1.00 93.75 85 GLY A N 1
ATOM 701 C CA . GLY A 1 85 ? -3.213 10.095 3.630 1.00 93.75 85 GLY A CA 1
ATOM 702 C C . GLY A 1 85 ? -4.162 11.246 3.284 1.00 93.75 85 GLY A C 1
ATOM 703 O O . GLY A 1 85 ? -4.851 11.765 4.155 1.00 93.75 85 GLY A O 1
ATOM 704 N N . THR A 1 86 ? -4.224 11.648 2.011 1.00 94.38 86 THR A N 1
ATOM 705 C CA . THR A 1 86 ? -5.100 12.714 1.504 1.00 94.38 86 THR A CA 1
ATOM 706 C C . THR A 1 86 ? -5.747 12.303 0.183 1.00 94.38 86 THR A C 1
ATOM 708 O O . THR A 1 86 ? -5.163 11.525 -0.570 1.00 94.38 86 THR A O 1
ATOM 711 N N . LEU A 1 87 ? -6.917 12.864 -0.144 1.00 94.38 87 LEU A N 1
ATOM 712 C CA . LEU A 1 87 ? -7.568 12.600 -1.437 1.00 94.38 87 LEU A CA 1
ATOM 713 C C . LEU A 1 87 ? -6.704 13.064 -2.615 1.00 94.38 87 LEU A C 1
ATOM 715 O O . LEU A 1 87 ? -6.568 12.347 -3.591 1.00 94.38 87 LEU A O 1
ATOM 719 N N . LYS A 1 88 ? -5.981 14.182 -2.466 1.00 92.69 88 LYS A N 1
ATOM 720 C CA . LYS A 1 88 ? -5.016 14.624 -3.480 1.00 92.69 88 LYS A CA 1
ATOM 721 C C . LYS A 1 88 ? -3.962 13.555 -3.779 1.00 92.69 88 LYS A C 1
ATOM 723 O O . LYS A 1 88 ? -3.638 13.339 -4.933 1.00 92.69 88 LYS A O 1
ATOM 728 N N . GLN A 1 89 ? -3.421 12.883 -2.760 1.00 91.81 89 GLN A N 1
ATOM 729 C CA . GLN A 1 89 ? -2.469 11.785 -2.969 1.00 91.81 89 GLN A CA 1
ATOM 730 C C . GLN A 1 89 ? -3.125 10.558 -3.610 1.00 91.81 89 GLN A C 1
ATOM 732 O O . GLN A 1 89 ? -2.439 9.815 -4.309 1.00 91.81 89 GLN A O 1
ATOM 737 N N . ARG A 1 90 ? -4.416 10.322 -3.357 1.00 92.88 90 ARG A N 1
ATOM 738 C CA . ARG A 1 90 ? -5.187 9.235 -3.971 1.00 92.88 90 ARG A CA 1
ATOM 739 C C . ARG A 1 90 ? -5.460 9.482 -5.456 1.00 92.88 90 ARG A C 1
ATOM 741 O O . ARG A 1 90 ? -5.415 8.528 -6.227 1.00 92.88 90 ARG A O 1
ATOM 748 N N . ASP A 1 91 ? -5.699 10.732 -5.823 1.00 89.44 91 ASP A N 1
ATOM 749 C CA . ASP A 1 91 ? -5.976 11.156 -7.202 1.00 89.44 91 ASP A CA 1
ATOM 750 C C . ASP A 1 91 ? -4.691 11.472 -7.978 1.00 89.44 91 ASP A C 1
ATOM 752 O O . ASP A 1 91 ? -4.710 11.705 -9.180 1.00 89.44 91 ASP A O 1
ATOM 756 N N . ASP A 1 92 ? -3.554 11.507 -7.286 1.00 83.06 92 ASP A N 1
ATOM 757 C CA . ASP A 1 92 ? -2.247 11.654 -7.902 1.00 83.06 92 ASP A CA 1
ATOM 758 C C . ASP A 1 92 ? -1.854 10.336 -8.588 1.00 83.06 92 ASP A C 1
ATOM 760 O O . ASP A 1 92 ? -1.630 9.309 -7.931 1.00 83.06 92 ASP A O 1
ATOM 764 N N . GLU A 1 93 ? -1.742 10.375 -9.917 1.00 71.56 93 GLU A N 1
ATOM 765 C CA . GLU A 1 93 ? -1.507 9.209 -10.779 1.00 71.56 93 GLU A CA 1
ATOM 766 C C . GLU A 1 93 ? -0.084 9.093 -11.373 1.00 71.56 93 GLU A C 1
ATOM 768 O O . GLU A 1 93 ? 0.058 8.501 -12.453 1.00 71.56 93 GLU A O 1
ATOM 773 N N . PRO A 1 94 ? 1.013 9.595 -10.760 1.00 68.62 94 PRO A N 1
ATOM 774 C CA . PRO A 1 94 ? 2.318 9.364 -11.342 1.00 68.62 94 PRO A CA 1
ATOM 775 C C . PRO A 1 94 ? 2.519 7.854 -11.354 1.00 68.62 94 PRO A C 1
ATOM 777 O O . PRO A 1 94 ? 2.418 7.199 -10.319 1.00 68.62 94 PRO A O 1
ATOM 780 N N . LEU A 1 95 ? 2.803 7.305 -12.537 1.00 68.31 95 LEU A N 1
ATOM 781 C CA . LEU A 1 95 ? 3.050 5.876 -12.755 1.00 68.31 95 LEU A CA 1
ATOM 782 C C . LEU A 1 95 ? 1.787 4.989 -12.833 1.00 68.31 95 LEU A C 1
ATOM 784 O O . LEU A 1 95 ? 1.909 3.767 -12.747 1.00 68.31 95 LEU A O 1
ATOM 788 N N . GLY A 1 96 ? 0.599 5.566 -13.056 1.00 72.69 96 GLY A N 1
ATOM 789 C CA . GLY A 1 96 ? -0.612 4.807 -13.404 1.00 72.69 96 GLY A CA 1
ATOM 790 C C . GLY A 1 96 ? -1.280 4.102 -12.222 1.00 72.69 96 GLY A C 1
ATOM 791 O O . GLY A 1 96 ? -1.738 2.968 -12.356 1.00 72.69 96 GLY A O 1
ATOM 792 N N . PHE A 1 97 ? -1.307 4.741 -11.050 1.00 80.81 97 PHE A N 1
ATOM 793 C CA . PHE A 1 97 ? -2.063 4.278 -9.879 1.00 80.81 97 PHE A CA 1
ATOM 794 C C . PHE A 1 97 ? -3.564 4.569 -10.036 1.00 80.81 97 PHE A C 1
ATOM 796 O O . PHE A 1 97 ? -4.115 5.401 -9.321 1.00 80.81 97 PHE A O 1
ATOM 803 N N . ILE A 1 98 ? -4.222 3.871 -10.962 1.00 87.62 98 ILE A N 1
ATOM 804 C CA . ILE A 1 98 ? -5.654 4.026 -11.258 1.00 87.62 98 ILE A CA 1
ATOM 805 C C . ILE A 1 98 ? -6.425 2.730 -11.027 1.00 87.62 98 ILE A C 1
ATOM 807 O O . ILE A 1 98 ? -5.851 1.642 -11.070 1.00 87.62 98 ILE A O 1
ATOM 811 N N . GLY A 1 99 ? -7.736 2.842 -10.798 1.00 89.38 99 GLY A N 1
ATOM 812 C CA . GLY A 1 99 ? -8.623 1.689 -10.613 1.00 89.38 99 GLY A CA 1
ATOM 813 C C . GLY A 1 99 ? -8.104 0.717 -9.547 1.00 89.38 99 GLY A C 1
ATOM 814 O O . GLY A 1 99 ? -7.863 1.104 -8.405 1.00 89.38 99 GLY A O 1
ATOM 815 N N . GLU A 1 100 ? -7.885 -0.541 -9.933 1.00 92.31 100 GLU A N 1
ATOM 816 C CA . GLU A 1 100 ? -7.376 -1.594 -9.039 1.00 92.31 100 GLU A CA 1
ATOM 817 C C . GLU A 1 100 ? -5.941 -1.365 -8.552 1.00 92.31 100 GLU A C 1
ATOM 819 O O . GLU A 1 100 ? -5.563 -1.825 -7.475 1.00 92.31 100 GLU A O 1
ATOM 824 N N . ASP A 1 101 ? -5.142 -0.605 -9.296 1.00 93.25 101 ASP A N 1
ATOM 825 C CA . ASP A 1 101 ? -3.786 -0.266 -8.882 1.00 93.25 101 ASP A CA 1
ATOM 826 C C . ASP A 1 101 ? -3.746 0.936 -7.942 1.00 93.25 101 ASP A C 1
ATOM 828 O O . ASP A 1 101 ? -2.704 1.195 -7.346 1.00 93.25 101 ASP A O 1
ATOM 832 N N . ALA A 1 102 ? -4.850 1.672 -7.782 1.00 94.06 102 ALA A N 1
ATOM 833 C CA . ALA A 1 102 ? -4.858 2.919 -7.033 1.00 94.06 102 ALA A CA 1
ATOM 834 C C . ALA A 1 102 ? -4.354 2.756 -5.592 1.00 94.06 102 ALA A C 1
ATOM 836 O O . ALA A 1 102 ? -4.550 1.717 -4.942 1.00 94.06 102 ALA A O 1
ATOM 837 N N . LYS A 1 103 ? -3.717 3.819 -5.079 1.00 95.38 103 LYS A N 1
ATOM 838 C CA . LYS A 1 103 ? -3.194 3.881 -3.706 1.00 95.38 103 LYS A CA 1
ATOM 839 C C . LYS A 1 103 ? -4.289 3.482 -2.702 1.00 95.38 103 LYS A C 1
ATOM 841 O O . LYS A 1 103 ? -5.452 3.827 -2.887 1.00 95.38 103 LYS A O 1
ATOM 846 N N . LEU A 1 104 ? -3.932 2.751 -1.649 1.00 96.38 104 LEU A N 1
ATOM 847 C CA . LEU A 1 104 ? -4.863 2.350 -0.588 1.00 96.38 104 LEU A CA 1
ATOM 848 C C . LEU A 1 104 ? -4.919 3.416 0.516 1.00 96.38 104 LEU A C 1
ATOM 850 O O . LEU A 1 104 ? -3.904 4.051 0.790 1.00 96.38 104 LEU A O 1
ATOM 854 N N . PRO A 1 105 ? -6.045 3.621 1.213 1.00 96.88 105 PRO A N 1
ATOM 855 C CA . PRO A 1 105 ? -6.035 4.492 2.382 1.00 96.88 105 PRO A CA 1
ATOM 856 C C . PRO A 1 105 ? -5.140 3.896 3.473 1.00 96.88 105 PRO A C 1
ATOM 858 O O . PRO A 1 105 ? -5.196 2.691 3.735 1.00 96.88 105 PRO A O 1
ATOM 861 N N . TYR A 1 106 ? -4.341 4.731 4.145 1.00 97.12 106 TYR A N 1
ATOM 862 C CA . TYR A 1 106 ? -3.435 4.275 5.213 1.00 97.12 106 TYR A CA 1
ATOM 863 C C . TYR A 1 106 ? -4.145 3.519 6.348 1.00 97.12 106 TYR A C 1
ATOM 865 O O . TYR A 1 106 ? -3.529 2.658 6.972 1.00 97.12 106 TYR A O 1
ATOM 873 N N . ILE A 1 107 ? -5.442 3.764 6.559 1.00 97.38 107 ILE A N 1
ATOM 874 C CA . ILE A 1 107 ? -6.303 3.016 7.491 1.00 97.38 107 ILE A CA 1
ATOM 875 C C . ILE A 1 107 ? -6.260 1.493 7.269 1.00 97.38 107 ILE A C 1
ATOM 877 O O . ILE A 1 107 ? -6.443 0.727 8.205 1.00 97.38 107 ILE A O 1
ATOM 881 N N . LEU A 1 108 ? -5.956 1.030 6.050 1.00 98.00 108 LEU A N 1
ATOM 882 C CA . LEU A 1 108 ? -5.864 -0.393 5.712 1.00 98.00 108 LEU A CA 1
ATOM 883 C C . LEU A 1 108 ? -4.486 -1.010 5.988 1.00 98.00 108 LEU A C 1
ATOM 885 O O . LEU A 1 108 ? -4.315 -2.213 5.778 1.00 98.00 108 LEU A O 1
ATOM 889 N N . LYS A 1 109 ? -3.491 -0.227 6.426 1.00 97.19 109 LYS A N 1
ATOM 890 C CA . LYS A 1 109 ? -2.088 -0.664 6.485 1.00 97.19 109 LYS A CA 1
ATOM 891 C C . LYS A 1 109 ? -1.887 -1.918 7.333 1.00 97.19 109 LYS A C 1
ATOM 893 O O . LYS A 1 109 ? -1.194 -2.831 6.888 1.00 97.19 109 LYS A O 1
ATOM 898 N N . ASP A 1 110 ? -2.490 -2.014 8.518 1.00 97.06 110 ASP A N 1
ATOM 899 C CA . ASP A 1 110 ? -2.352 -3.217 9.354 1.00 97.06 110 ASP A CA 1
ATOM 900 C C . ASP A 1 110 ? -2.900 -4.469 8.659 1.00 97.06 110 ASP A C 1
ATOM 902 O O . ASP A 1 110 ? -2.216 -5.496 8.581 1.00 97.06 110 ASP A O 1
ATOM 906 N N . ARG A 1 111 ? -4.104 -4.381 8.088 1.00 96.69 111 ARG A N 1
ATOM 907 C CA . ARG A 1 111 ? -4.728 -5.516 7.407 1.00 96.69 111 ARG A CA 1
ATOM 908 C C . ARG A 1 111 ? -3.970 -5.912 6.144 1.00 96.69 111 ARG A C 1
ATOM 910 O O . ARG A 1 111 ? -3.758 -7.100 5.908 1.00 96.69 111 ARG A O 1
ATOM 917 N N . ALA A 1 112 ? -3.497 -4.938 5.374 1.00 97.25 112 ALA A N 1
ATOM 918 C CA . ALA A 1 112 ? -2.706 -5.174 4.173 1.00 97.25 112 ALA A CA 1
ATOM 919 C C . ALA A 1 112 ? -1.322 -5.771 4.502 1.00 97.25 112 ALA A C 1
ATOM 921 O O . ALA A 1 112 ? -0.898 -6.738 3.870 1.00 97.25 112 ALA A O 1
ATOM 922 N N . ASN A 1 113 ? -0.653 -5.307 5.561 1.00 95.31 113 ASN A N 1
ATOM 923 C CA . ASN A 1 113 ? 0.596 -5.911 6.039 1.00 95.31 113 ASN A CA 1
ATOM 924 C C . ASN A 1 113 ? 0.385 -7.361 6.504 1.00 95.31 113 ASN A C 1
ATOM 926 O O . ASN A 1 113 ? 1.167 -8.253 6.161 1.00 95.31 113 ASN A O 1
ATOM 930 N N . LYS A 1 114 ? -0.705 -7.633 7.235 1.00 94.69 114 LYS A N 1
ATOM 931 C CA . LYS A 1 114 ? -1.108 -9.005 7.588 1.00 94.69 114 LYS A CA 1
ATOM 932 C C . LYS A 1 114 ? -1.358 -9.849 6.341 1.00 94.69 114 LYS A C 1
ATOM 934 O O . LYS A 1 114 ? -0.968 -11.018 6.328 1.00 94.69 114 LYS A O 1
ATOM 939 N N . ALA A 1 115 ? -1.945 -9.268 5.295 1.00 94.81 115 ALA A N 1
ATOM 940 C CA . ALA A 1 115 ? -2.170 -9.943 4.024 1.00 94.81 115 ALA A CA 1
ATOM 941 C C . ALA A 1 115 ? -0.862 -10.367 3.352 1.00 94.81 115 ALA A C 1
ATOM 943 O O . ALA A 1 115 ? -0.715 -11.531 2.968 1.00 94.81 115 ALA A O 1
ATOM 944 N N . VAL A 1 116 ? 0.110 -9.451 3.287 1.00 93.62 116 VAL A N 1
ATOM 945 C CA . VAL A 1 116 ? 1.445 -9.718 2.736 1.00 93.62 116 VAL A CA 1
ATOM 946 C C . VAL A 1 116 ? 2.098 -10.890 3.462 1.00 93.62 116 VAL A C 1
ATOM 948 O O . VAL A 1 116 ? 2.548 -11.848 2.835 1.00 93.62 116 VAL A O 1
ATOM 951 N N . MET A 1 117 ? 2.104 -10.844 4.795 1.00 92.75 117 MET A N 1
ATOM 952 C CA . MET A 1 117 ? 2.767 -11.850 5.625 1.00 92.75 117 MET A CA 1
ATOM 953 C C . MET A 1 117 ? 2.097 -13.225 5.564 1.00 92.75 117 MET A C 1
ATOM 955 O O . MET A 1 117 ? 2.789 -14.244 5.550 1.00 92.75 117 MET A O 1
ATOM 959 N N . LYS A 1 118 ? 0.761 -13.271 5.569 1.00 92.44 118 LYS A N 1
ATOM 960 C CA . LYS A 1 118 ? 0.006 -14.525 5.700 1.00 92.44 118 LYS A CA 1
ATOM 961 C C . LYS A 1 118 ? -0.309 -15.192 4.368 1.00 92.44 118 LYS A C 1
ATOM 963 O O . LYS A 1 118 ? -0.284 -16.421 4.320 1.00 92.44 118 LYS A O 1
ATOM 968 N N . TYR A 1 119 ? -0.602 -14.402 3.336 1.00 90.44 119 TYR A N 1
ATOM 969 C CA . TYR A 1 119 ? -1.129 -14.893 2.064 1.00 90.44 119 TYR A CA 1
ATOM 970 C C . TYR A 1 119 ? -0.163 -14.620 0.918 1.00 90.44 119 TYR A C 1
ATOM 972 O O . TYR A 1 119 ? 0.291 -15.570 0.295 1.00 90.44 119 TYR A O 1
ATOM 980 N N . ILE A 1 120 ? 0.214 -13.360 0.674 1.00 90.12 120 ILE A N 1
ATOM 981 C CA . ILE A 1 120 ? 0.932 -12.988 -0.560 1.00 90.12 120 ILE A CA 1
ATOM 982 C C . ILE A 1 120 ? 2.322 -13.627 -0.621 1.00 90.12 120 ILE A C 1
ATOM 984 O O . ILE A 1 120 ? 2.690 -14.185 -1.644 1.00 90.12 120 ILE A O 1
ATOM 988 N N . ARG A 1 121 ? 3.068 -13.674 0.490 1.00 90.06 121 ARG A N 1
ATOM 989 C CA . ARG A 1 121 ? 4.367 -14.382 0.543 1.00 90.06 121 ARG A CA 1
ATOM 990 C C . ARG A 1 121 ? 4.287 -15.886 0.257 1.00 90.06 121 ARG A C 1
ATOM 992 O O . ARG A 1 121 ? 5.324 -16.506 0.048 1.00 90.06 121 ARG A O 1
ATOM 999 N N . LYS A 1 122 ? 3.089 -16.472 0.315 1.00 90.69 122 LYS A N 1
ATOM 1000 C CA . LYS A 1 122 ? 2.832 -17.894 0.061 1.00 90.69 122 LYS A CA 1
ATOM 1001 C C . LYS A 1 122 ? 2.106 -18.136 -1.266 1.00 90.69 122 LYS A C 1
ATOM 1003 O O . LYS A 1 122 ? 1.839 -19.293 -1.576 1.00 90.69 122 LYS A O 1
ATOM 1008 N N . MET A 1 123 ? 1.743 -17.080 -1.997 1.00 89.38 123 MET A N 1
ATOM 1009 C CA . MET A 1 123 ? 1.123 -17.203 -3.317 1.00 89.38 123 MET A CA 1
ATOM 1010 C C . MET A 1 123 ? 2.128 -17.733 -4.335 1.00 89.38 123 MET A C 1
ATOM 1012 O O . MET A 1 123 ? 3.343 -17.588 -4.167 1.00 89.38 123 MET A O 1
ATOM 1016 N N . ASP A 1 124 ? 1.600 -18.330 -5.401 1.00 91.25 124 ASP A N 1
ATOM 1017 C CA . ASP A 1 124 ? 2.418 -18.721 -6.540 1.00 91.25 124 ASP A CA 1
ATOM 1018 C C . ASP A 1 124 ? 3.081 -17.486 -7.168 1.00 91.25 124 ASP A C 1
ATOM 1020 O O . ASP A 1 124 ? 2.471 -16.419 -7.288 1.00 91.25 124 ASP A O 1
ATOM 1024 N N . LYS A 1 125 ? 4.347 -17.619 -7.577 1.00 87.31 125 LYS A N 1
ATOM 1025 C CA . LYS A 1 125 ? 5.087 -16.492 -8.158 1.00 87.31 125 LYS A CA 1
ATOM 1026 C C . LYS A 1 125 ? 4.450 -16.001 -9.454 1.00 87.31 125 LYS A C 1
ATOM 1028 O O . LYS A 1 125 ? 4.413 -14.793 -9.662 1.00 87.31 125 LYS A O 1
ATOM 1033 N N . ASN A 1 126 ? 3.905 -16.897 -10.279 1.00 89.12 126 ASN A N 1
ATOM 1034 C CA . ASN A 1 126 ? 3.248 -16.499 -11.521 1.00 89.12 126 ASN A CA 1
ATOM 1035 C C . ASN A 1 126 ? 1.942 -15.752 -11.232 1.00 89.12 126 ASN A C 1
ATOM 1037 O O . ASN A 1 126 ? 1.608 -14.815 -11.951 1.00 89.12 126 ASN A O 1
ATOM 1041 N N . GLU A 1 127 ? 1.224 -16.108 -10.159 1.00 87.94 127 GLU A N 1
ATOM 1042 C CA . GLU A 1 127 ? 0.042 -15.359 -9.713 1.00 87.94 127 GLU A CA 1
ATOM 1043 C C . GLU A 1 127 ? 0.427 -13.919 -9.335 1.00 87.94 127 GLU A C 1
ATOM 1045 O O . GLU A 1 127 ? -0.172 -12.968 -9.841 1.00 87.94 127 GLU A O 1
ATOM 1050 N N . ILE A 1 128 ? 1.488 -13.743 -8.540 1.00 86.94 128 ILE A N 1
ATOM 1051 C CA . ILE A 1 128 ? 2.006 -12.414 -8.170 1.00 86.94 128 ILE A CA 1
ATOM 1052 C C . ILE A 1 128 ? 2.478 -11.637 -9.409 1.00 86.94 128 ILE A C 1
ATOM 1054 O O . ILE A 1 128 ? 2.203 -10.445 -9.538 1.00 86.94 128 ILE A O 1
ATOM 1058 N N . GLU A 1 129 ? 3.178 -12.292 -10.336 1.00 87.19 129 GLU A N 1
ATOM 1059 C CA . GLU A 1 129 ? 3.670 -11.665 -11.565 1.00 87.19 129 GLU A CA 1
ATOM 1060 C C . GLU A 1 129 ? 2.540 -11.278 -12.522 1.00 87.19 129 GLU A C 1
ATOM 1062 O O . GLU A 1 129 ? 2.645 -10.247 -13.193 1.00 87.19 129 GLU A O 1
ATOM 1067 N N . SER A 1 130 ? 1.453 -12.052 -12.555 1.00 89.06 130 SER A N 1
ATOM 1068 C CA . SER A 1 130 ? 0.267 -11.765 -13.368 1.00 89.06 130 SER A CA 1
ATOM 1069 C C . SER A 1 130 ? -0.543 -10.577 -12.847 1.00 89.06 130 SER A C 1
ATOM 1071 O O . SER A 1 130 ? -1.239 -9.921 -13.623 1.00 89.06 130 SER A O 1
ATOM 1073 N N . ALA A 1 131 ? -0.424 -10.254 -11.556 1.00 91.50 131 ALA A N 1
ATOM 1074 C CA . ALA A 1 131 ? -1.064 -9.083 -10.984 1.00 91.50 131 ALA A CA 1
ATOM 1075 C C . ALA A 1 131 ? -0.439 -7.782 -11.514 1.00 91.50 131 ALA A C 1
ATOM 1077 O O . ALA A 1 131 ? 0.770 -7.673 -11.755 1.00 91.50 131 ALA A O 1
ATOM 1078 N N . SER A 1 132 ? -1.278 -6.758 -11.661 1.00 91.88 132 SER A N 1
ATOM 1079 C CA . SER A 1 132 ? -0.864 -5.425 -12.106 1.00 91.88 132 SER A CA 1
ATOM 1080 C C . SER A 1 132 ? -0.041 -4.689 -11.042 1.00 91.88 132 SER A C 1
ATOM 1082 O O . SER A 1 132 ? 0.962 -4.049 -11.366 1.00 91.88 132 SER A O 1
ATOM 1084 N N . SER A 1 133 ? -0.400 -4.849 -9.766 1.00 94.38 133 SER A N 1
ATOM 1085 C CA . SER A 1 133 ? 0.316 -4.290 -8.617 1.00 94.38 133 SER A CA 1
ATOM 1086 C C . SER A 1 133 ? 0.035 -5.067 -7.329 1.00 94.38 133 SER A C 1
ATOM 1088 O O . SER A 1 133 ? -0.910 -5.852 -7.235 1.00 94.38 133 SER A O 1
ATOM 1090 N N . MET A 1 134 ? 0.827 -4.790 -6.294 1.00 95.06 134 MET A N 1
ATOM 1091 C CA . MET A 1 134 ? 0.570 -5.275 -4.939 1.00 95.06 134 MET A CA 1
ATOM 1092 C C . MET A 1 134 ? -0.762 -4.735 -4.387 1.00 95.06 134 MET A C 1
ATOM 1094 O O . MET A 1 134 ? -1.477 -5.450 -3.685 1.00 95.06 134 MET A O 1
ATOM 1098 N N . ASN A 1 135 ? -1.133 -3.497 -4.738 1.00 95.88 135 ASN A N 1
ATOM 1099 C CA . ASN A 1 135 ? -2.410 -2.897 -4.347 1.00 95.88 135 ASN A CA 1
ATOM 1100 C C . ASN A 1 135 ? -3.595 -3.687 -4.915 1.00 95.88 135 ASN A C 1
ATOM 1102 O O . ASN A 1 135 ? -4.519 -3.999 -4.163 1.00 95.88 135 ASN A O 1
ATOM 1106 N N . ALA A 1 136 ? -3.530 -4.084 -6.189 1.00 95.81 136 ALA A N 1
ATOM 1107 C CA . ALA A 1 136 ? -4.565 -4.894 -6.829 1.00 95.81 136 ALA A CA 1
ATOM 1108 C C . ALA A 1 136 ? -4.735 -6.259 -6.139 1.00 95.81 136 ALA A C 1
ATOM 1110 O O . ALA A 1 136 ? -5.860 -6.685 -5.870 1.00 95.81 136 ALA A O 1
ATOM 1111 N N . ILE A 1 137 ? -3.628 -6.914 -5.759 1.00 96.19 137 ILE A N 1
ATOM 1112 C CA . ILE A 1 137 ? -3.679 -8.167 -4.987 1.00 96.19 137 ILE A CA 1
ATOM 1113 C C . ILE A 1 137 ? -4.411 -7.940 -3.659 1.00 96.19 137 ILE A C 1
ATOM 1115 O O . ILE A 1 137 ? -5.323 -8.693 -3.315 1.00 96.19 137 ILE A O 1
ATOM 1119 N N . VAL A 1 138 ? -4.048 -6.892 -2.913 1.00 97.00 138 VAL A N 1
ATOM 1120 C CA . VAL A 1 138 ? -4.676 -6.587 -1.620 1.00 97.00 138 VAL A CA 1
ATOM 1121 C C . VAL A 1 138 ? -6.167 -6.279 -1.778 1.00 97.00 138 VAL A C 1
ATOM 1123 O O . VAL A 1 138 ? -6.969 -6.829 -1.021 1.00 97.00 138 VAL A O 1
ATOM 1126 N N . ARG A 1 139 ? -6.568 -5.465 -2.764 1.00 96.94 139 ARG A N 1
ATOM 1127 C CA . ARG A 1 139 ? -7.987 -5.175 -3.049 1.00 96.94 139 ARG A CA 1
ATOM 1128 C C . ARG A 1 139 ? -8.768 -6.452 -3.331 1.00 96.94 139 ARG A C 1
ATOM 1130 O O . ARG A 1 139 ? -9.815 -6.674 -2.723 1.00 96.94 139 ARG A O 1
ATOM 1137 N N . ASN A 1 140 ? -8.231 -7.319 -4.188 1.00 95.56 140 ASN A N 1
ATOM 1138 C CA . ASN A 1 140 ? -8.853 -8.599 -4.506 1.00 95.56 140 ASN A CA 1
ATOM 1139 C C . ASN A 1 140 ? -9.013 -9.481 -3.257 1.00 95.56 140 ASN A C 1
ATOM 1141 O O . ASN A 1 140 ? -10.082 -10.044 -3.023 1.00 95.56 140 ASN A O 1
ATOM 1145 N N . LEU A 1 141 ? -7.989 -9.565 -2.402 1.00 95.56 141 LEU A N 1
ATOM 1146 C CA . LEU A 1 141 ? -8.074 -10.321 -1.149 1.00 95.56 141 LEU A CA 1
ATOM 1147 C C . LEU A 1 141 ? -9.152 -9.772 -0.200 1.00 95.56 141 LEU A C 1
ATOM 1149 O O . LEU A 1 141 ? -9.867 -10.566 0.412 1.00 95.56 141 LEU A O 1
ATOM 1153 N N . ILE A 1 142 ? -9.287 -8.445 -0.089 1.00 95.81 142 ILE A N 1
ATOM 1154 C CA . ILE A 1 142 ? -10.327 -7.805 0.736 1.00 95.81 142 ILE A CA 1
ATOM 1155 C C . ILE A 1 142 ? -11.716 -8.137 0.184 1.00 95.81 142 ILE A C 1
ATOM 1157 O O . ILE A 1 142 ? -12.582 -8.603 0.924 1.00 95.81 142 ILE A O 1
ATOM 1161 N N . ARG A 1 143 ? -11.931 -7.926 -1.121 1.00 95.00 143 ARG A N 1
ATOM 1162 C CA . ARG A 1 143 ? -13.243 -8.110 -1.763 1.00 95.00 143 ARG A CA 1
ATOM 1163 C C . ARG A 1 143 ? -13.697 -9.564 -1.791 1.00 95.00 143 ARG A C 1
ATOM 1165 O O . ARG A 1 143 ? -14.878 -9.840 -1.626 1.00 95.00 143 ARG A O 1
ATOM 1172 N N . THR A 1 144 ? -12.760 -10.497 -1.938 1.00 94.69 144 THR A N 1
ATOM 1173 C CA . THR A 1 144 ? -13.047 -11.939 -1.864 1.00 94.69 144 THR A CA 1
ATOM 1174 C C . THR A 1 144 ? -13.203 -12.450 -0.428 1.00 94.69 144 THR A C 1
ATOM 1176 O O . THR A 1 144 ? -13.440 -13.639 -0.227 1.00 94.69 144 THR A O 1
ATOM 1179 N N . GLY A 1 145 ? -13.066 -11.580 0.581 1.00 91.31 145 GLY A N 1
ATOM 1180 C CA . GLY A 1 145 ? -13.226 -11.934 1.991 1.00 91.31 145 GLY A CA 1
ATOM 1181 C C . GLY A 1 145 ? -12.112 -12.824 2.547 1.00 91.31 145 GLY A C 1
ATOM 1182 O O . GLY A 1 145 ? -12.271 -13.393 3.625 1.00 91.31 145 GLY A O 1
ATOM 1183 N N . LYS A 1 146 ? -10.983 -12.956 1.837 1.00 89.69 146 LYS A N 1
ATOM 1184 C CA . LYS A 1 146 ? -9.812 -13.704 2.326 1.00 89.69 146 LYS A CA 1
ATOM 1185 C C . LYS A 1 146 ? -9.104 -12.977 3.476 1.00 89.69 146 LYS A C 1
ATOM 1187 O O . LYS A 1 146 ? -8.427 -13.640 4.272 1.00 89.69 146 LYS A O 1
ATOM 1192 N N . ILE A 1 147 ? -9.252 -11.646 3.550 1.00 87.62 147 ILE A N 1
ATOM 1193 C CA . ILE A 1 147 ? -8.720 -10.772 4.612 1.00 87.62 147 ILE A CA 1
ATOM 1194 C C . ILE A 1 147 ? -9.730 -9.746 5.128 1.00 87.62 147 ILE A C 1
ATOM 1196 O O . ILE A 1 147 ? -10.686 -9.366 4.412 1.00 87.62 147 ILE A O 1
#

Sequence (147 aa):
MGFLKKLFGTSQPAPNLPIHPDDKELVKEYDIRWWESLTLDDCKAFEQQDNVAQMALFMKLVEEDGFSKEEAAKRLRKSHIFYYGTLKQRDDEPLGFIGEDAKLPYILKDRANKAVMKYIRKMDKNEIESASSMNAIVRNLIRTGKI

pLDDT: mean 90.38,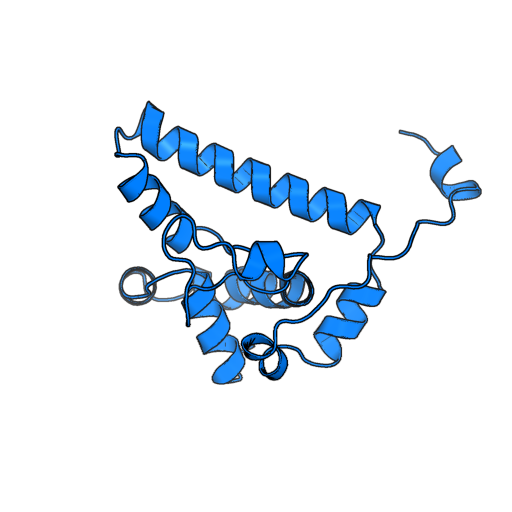 std 12.14, range [43.94, 98.19]

Radius of gyration: 16.59 Å; chains: 1; bounding box: 39×34×48 Å

Foldseek 3Di:
DDVVCVPPPPFAAQDDADDDPLQVLLDDPVLVVVRRPDGNVRVVVVVVVQVVVLVVQLCCCCPPVPDDSLVSLQVSQLVGAAEDRDVVQQPDQDNHLDDLNTHHHCSCVVVLVVCCVPPVVPDDPVVSVPDSGSSNVSVVCSVVVVD

Secondary structure (DSSP, 8-state):
--TTHHHH--PPBPPP----GGGGGG--HHHHHHHHT-BHHHHHHHHHHHHHHHHHHHHIIIIIS---HHHHHHHHHHHS--EESSHHHHH--TT---GGGSPEEGGGHHHHHHHHHHTGGGS-HHHHHHSS-HHHHHHHHHHTT--